Protein AF-A0A9X1PTY1-F1 (afdb_monomer)

Organism: NCBI:txid2906456

Solvent-accessible surface area (backbone atoms only — not comparable to full-atom values): 9290 Å² total; per-residue (Å²): 132,78,53,73,68,55,50,55,49,50,67,62,18,48,58,32,17,52,53,30,23,54,49,29,42,53,47,44,54,49,52,47,65,73,55,56,90,54,57,40,40,91,89,76,66,46,79,48,54,65,85,55,39,62,52,50,40,20,52,52,24,25,52,50,16,37,50,51,25,49,44,35,70,73,45,50,56,68,74,46,64,92,53,55,72,71,59,44,48,54,56,51,36,54,53,50,47,53,55,49,52,53,51,50,54,52,50,50,42,52,49,42,34,69,73,65,74,45,89,48,67,73,73,38,43,51,63,54,51,54,46,72,73,34,72,66,42,54,56,52,50,55,52,51,48,49,53,44,47,54,49,45,50,51,54,54,51,34,62,74,73,33,68,69,57,58,68,69,75,111

Foldseek 3Di:
DDDPVRVVLVLQLQVLLVLQLVLLLVVLVVVCVVCPPDQADPQLRHGDDSVVSNPVRSVVSSVLSSVLSCCVVVPLCVVCVPPDLVVSLVVSLVVSLVVVVVVVLVVQLVVQCVPVVDPDPVSSCVSVVSCVPDPVVVVVSVSSSVSSSVSSVVSVVCVVVDVVVVVVVD

Mean predicted aligned error: 6.89 Å

Sequence (170 aa):
MLSPKTRRNVARVIPFGVLWFIFSLIYAMLEKGIIGNLDHYPSTGVDYNFARNIFLLPSSGLMMGLLTGILEIGYFSKWFIKRSFTKKIIFKSLIYLVIVILFLVIITVINTAYTYNVYSLKNLVSPAWAFFTDYALIGIMVYIASIIVITQFYAEFSQSIGVGTLSNFF

Secondary structure (DSSP, 8-state):
---HHHHHHHHHHHHHHHHHHHHHHHHHHHHHHHHTT-SB-TTT--B--HHHHHHHHHHHHHHHHHHHHHHIIIIIHHHTTTS-HHHHHHHHHHHHHHHHHHHHHHHHHHHHHHHH----HHHHHHHHHHHHTSHHHHHHHHHHHHHHHHHHHHHHHHHHH-HHHHTTT-

Radius of gyration: 18.19 Å; Cα contacts (8 Å, |Δi|>4): 123; chains: 1; bounding box: 45×35×51 Å

pLDDT: mean 83.48, std 10.99, range [51.91, 96.62]

Structure (mmCIF, N/CA/C/O backbone):
data_AF-A0A9X1PTY1-F1
#
_entry.id   AF-A0A9X1PTY1-F1
#
loop_
_atom_site.group_PDB
_atom_site.id
_atom_site.type_symbol
_atom_site.label_atom_id
_atom_site.label_alt_id
_atom_site.label_comp_id
_atom_site.label_asym_id
_atom_site.label_entity_id
_atom_site.label_seq_id
_atom_site.pdbx_PDB_ins_code
_atom_site.Cartn_x
_atom_site.Cartn_y
_atom_site.Cartn_z
_atom_site.occupancy
_atom_site.B_iso_or_equiv
_atom_site.auth_seq_id
_atom_site.auth_comp_id
_atom_site.auth_asym_id
_atom_site.auth_atom_id
_atom_site.pdbx_PDB_model_num
ATOM 1 N N . MET A 1 1 ? -23.326 18.663 5.686 1.00 73.44 1 MET A N 1
ATOM 2 C CA . MET A 1 1 ? -22.679 18.109 6.900 1.00 73.44 1 MET A CA 1
ATOM 3 C C . MET A 1 1 ? -22.660 16.590 6.791 1.00 73.44 1 MET A C 1
ATOM 5 O O . MET A 1 1 ? -23.704 16.013 6.520 1.00 73.44 1 MET A O 1
ATOM 9 N N . LEU A 1 2 ? -21.500 15.938 6.925 1.00 74.88 2 LEU A N 1
ATOM 10 C CA . LEU A 1 2 ? -21.431 14.469 6.919 1.00 74.88 2 LEU A CA 1
ATOM 11 C C . LEU A 1 2 ? -22.079 13.905 8.189 1.00 74.88 2 LEU A C 1
ATOM 13 O O . LEU A 1 2 ? -21.907 14.473 9.267 1.00 74.88 2 LEU A O 1
ATOM 17 N N . SER A 1 3 ? -22.778 12.770 8.077 1.00 87.56 3 SER A N 1
ATOM 18 C CA . SER A 1 3 ? -23.331 12.100 9.259 1.00 87.56 3 SER A CA 1
ATOM 19 C C . SER A 1 3 ? -22.203 11.721 10.241 1.00 87.56 3 SER A C 1
ATOM 21 O O . SER A 1 3 ? -21.108 11.353 9.793 1.00 87.56 3 SER A O 1
ATOM 23 N N . PRO A 1 4 ? -22.436 11.742 11.567 1.00 85.94 4 PRO A N 1
ATOM 24 C CA . PRO A 1 4 ? -21.417 11.377 12.558 1.00 85.94 4 PRO A CA 1
ATOM 25 C C . PRO A 1 4 ? -20.818 9.981 12.329 1.00 85.94 4 PRO A C 1
ATOM 27 O O . PRO A 1 4 ? -19.617 9.766 12.502 1.00 85.94 4 PRO A O 1
ATOM 30 N N . LYS A 1 5 ? -21.643 9.035 11.859 1.00 85.06 5 LYS A N 1
ATOM 31 C CA . LYS A 1 5 ? -21.224 7.672 11.508 1.00 85.06 5 LYS A CA 1
ATOM 32 C C . LYS A 1 5 ? -20.295 7.661 10.293 1.00 85.06 5 LYS A C 1
ATOM 34 O O . LYS A 1 5 ? -19.261 6.997 10.323 1.00 85.06 5 LYS A O 1
ATOM 39 N N . THR A 1 6 ? -20.631 8.421 9.250 1.00 86.00 6 THR A N 1
ATOM 40 C CA . THR A 1 6 ? -19.792 8.551 8.051 1.00 86.00 6 THR A CA 1
ATOM 41 C C . THR A 1 6 ? -18.457 9.203 8.394 1.00 86.00 6 THR A C 1
ATOM 43 O O . THR A 1 6 ? -17.416 8.671 8.022 1.00 86.00 6 THR A O 1
ATOM 46 N N . ARG A 1 7 ? -18.464 10.291 9.174 1.00 86.44 7 ARG A N 1
ATOM 47 C CA . ARG A 1 7 ? -17.241 10.978 9.620 1.00 86.44 7 ARG A CA 1
ATOM 48 C C . ARG A 1 7 ? -16.307 10.038 10.387 1.00 86.44 7 ARG A C 1
ATOM 50 O O . ARG A 1 7 ? -15.116 9.993 10.095 1.00 86.44 7 ARG A O 1
ATOM 57 N N . ARG A 1 8 ? -16.848 9.243 11.320 1.00 85.19 8 ARG A N 1
ATOM 58 C CA . ARG A 1 8 ? -16.074 8.243 12.075 1.00 85.19 8 ARG A CA 1
ATOM 59 C C . ARG A 1 8 ? -15.481 7.161 11.172 1.00 85.19 8 ARG A C 1
ATOM 61 O O . ARG A 1 8 ? -14.344 6.757 11.386 1.00 85.19 8 ARG A O 1
ATOM 68 N N . ASN A 1 9 ? -16.237 6.675 10.190 1.00 88.19 9 ASN A N 1
ATOM 69 C CA . ASN A 1 9 ? -15.736 5.661 9.265 1.00 88.19 9 ASN A CA 1
ATOM 70 C C . ASN A 1 9 ? -14.605 6.218 8.398 1.00 88.19 9 ASN A C 1
ATOM 72 O O . ASN A 1 9 ? -13.559 5.590 8.315 1.00 88.19 9 ASN A O 1
ATOM 76 N N . VAL A 1 10 ? -14.772 7.418 7.837 1.00 88.19 10 VAL A N 1
ATOM 77 C CA . VAL A 1 10 ? -13.726 8.086 7.047 1.00 88.19 10 VAL A CA 1
ATOM 78 C C . VAL A 1 10 ? -12.448 8.266 7.870 1.00 88.19 10 VAL A C 1
ATOM 80 O O . VAL A 1 10 ? -11.380 7.866 7.417 1.00 88.19 10 VAL A O 1
ATOM 83 N N . ALA A 1 11 ? -12.556 8.752 9.111 1.00 87.50 11 ALA A N 1
ATOM 84 C CA . ALA A 1 11 ? -11.405 8.918 10.003 1.00 87.50 11 ALA A CA 1
ATOM 85 C C . ALA A 1 11 ? -10.655 7.605 10.293 1.00 87.50 11 ALA A C 1
ATOM 87 O O . ALA A 1 11 ? -9.459 7.626 10.555 1.00 87.50 11 ALA A O 1
ATOM 88 N N . ARG A 1 12 ? -11.336 6.455 10.224 1.00 87.81 12 ARG A N 1
ATOM 89 C CA . ARG A 1 12 ? -10.718 5.132 10.391 1.00 87.81 12 ARG A CA 1
ATOM 90 C C . ARG A 1 12 ? -10.135 4.566 9.091 1.00 87.81 12 ARG A C 1
ATOM 92 O O . ARG A 1 12 ? -9.230 3.746 9.175 1.00 87.81 12 ARG A O 1
ATOM 99 N N . VAL A 1 13 ? -10.645 4.965 7.918 1.00 92.31 13 VAL A N 1
ATOM 100 C CA . VAL A 1 13 ? -10.101 4.552 6.606 1.00 92.31 13 VAL A CA 1
ATOM 101 C C . VAL A 1 13 ? -8.800 5.295 6.312 1.00 92.31 13 VAL A C 1
ATOM 103 O O . VAL A 1 13 ? -7.845 4.683 5.847 1.00 92.31 13 VAL A O 1
ATOM 106 N N . ILE A 1 14 ? -8.759 6.605 6.581 1.00 91.56 14 ILE A N 1
ATOM 107 C CA . ILE A 1 14 ? -7.644 7.487 6.196 1.00 91.56 14 ILE A CA 1
ATOM 108 C C . ILE A 1 14 ? -6.263 6.933 6.599 1.00 91.56 14 ILE A C 1
ATOM 110 O O . ILE A 1 14 ? -5.390 6.908 5.732 1.00 91.56 14 ILE A O 1
ATOM 114 N N . PRO A 1 15 ? -6.043 6.427 7.830 1.00 92.00 15 PRO A N 1
ATOM 115 C CA . PRO A 1 15 ? -4.742 5.890 8.224 1.00 92.00 15 PRO A CA 1
ATOM 116 C C . PRO A 1 15 ? -4.240 4.746 7.339 1.00 92.00 15 PRO A C 1
ATOM 118 O O . PRO A 1 15 ? -3.040 4.649 7.113 1.00 92.00 15 PRO A O 1
ATOM 121 N N . PHE A 1 16 ? -5.132 3.914 6.788 1.00 94.00 16 PHE A N 1
ATOM 122 C CA . PHE A 1 16 ? -4.732 2.866 5.847 1.00 94.00 16 PHE A CA 1
ATOM 123 C C . PHE A 1 16 ? -4.152 3.478 4.575 1.00 94.00 16 PHE A C 1
ATOM 125 O O . PHE A 1 16 ? -3.068 3.098 4.149 1.00 94.00 16 PHE A O 1
ATOM 132 N N . GLY A 1 17 ? -4.849 4.458 3.996 1.00 94.88 17 GLY A N 1
ATOM 133 C CA . GLY A 1 17 ? -4.369 5.176 2.817 1.00 94.88 17 GLY A CA 1
ATOM 134 C C . GLY A 1 17 ? -3.027 5.865 3.065 1.00 94.88 17 GLY A C 1
ATOM 135 O O . GLY A 1 17 ? -2.106 5.719 2.268 1.00 94.88 17 GLY A O 1
ATOM 136 N N . VAL A 1 18 ? -2.896 6.565 4.195 1.00 95.06 18 VAL A N 1
ATOM 137 C CA . VAL A 1 18 ? -1.671 7.293 4.563 1.00 95.06 18 VAL A CA 1
ATOM 138 C C . VAL A 1 18 ? -0.492 6.345 4.779 1.00 95.06 18 VAL A C 1
ATOM 140 O O . VAL A 1 18 ? 0.573 6.576 4.212 1.00 95.06 18 VAL A O 1
ATOM 143 N N . LEU A 1 19 ? -0.667 5.264 5.548 1.00 94.94 19 LEU A N 1
ATOM 144 C CA . LEU A 1 19 ? 0.400 4.283 5.767 1.00 94.94 19 LEU A CA 1
ATOM 145 C C . LEU A 1 19 ? 0.843 3.669 4.441 1.00 94.94 19 LEU A C 1
ATOM 147 O O . LEU A 1 19 ? 2.032 3.652 4.136 1.00 94.94 19 LEU A O 1
ATOM 151 N N . TRP A 1 20 ? -0.106 3.232 3.615 1.00 96.62 20 TRP A N 1
ATOM 152 C CA . TRP A 1 20 ? 0.217 2.649 2.320 1.00 96.62 20 TRP A CA 1
ATOM 153 C C . TRP A 1 20 ? 0.918 3.631 1.386 1.00 96.62 20 TRP A C 1
ATOM 155 O O . TRP A 1 20 ? 1.853 3.222 0.704 1.00 96.62 20 TRP A O 1
ATOM 165 N N . PHE A 1 21 ? 0.525 4.906 1.372 1.00 96.62 21 PHE A N 1
ATOM 166 C CA . PHE A 1 21 ? 1.204 5.959 0.612 1.00 96.62 21 PHE A CA 1
ATOM 167 C C . PHE A 1 21 ? 2.659 6.143 1.066 1.00 96.62 21 PHE A C 1
ATOM 169 O O . PHE A 1 21 ? 3.567 6.154 0.240 1.00 96.62 21 PHE A O 1
ATOM 176 N N . ILE A 1 22 ? 2.895 6.236 2.380 1.00 96.50 22 ILE A N 1
ATOM 177 C CA . ILE A 1 22 ? 4.243 6.417 2.939 1.00 96.50 22 ILE A CA 1
ATOM 178 C C . ILE A 1 22 ? 5.127 5.222 2.590 1.00 96.50 22 ILE A C 1
ATOM 180 O O . ILE A 1 22 ? 6.236 5.398 2.092 1.00 96.50 22 ILE A O 1
ATOM 184 N N . PHE A 1 23 ? 4.639 4.001 2.812 1.00 96.06 23 PHE A N 1
ATOM 185 C CA . PHE A 1 23 ? 5.413 2.810 2.490 1.00 96.06 23 PHE A CA 1
ATOM 186 C C . PHE A 1 23 ? 5.653 2.697 0.979 1.00 96.06 23 PHE A C 1
ATOM 188 O O . PHE A 1 23 ? 6.790 2.562 0.551 1.00 96.06 23 PHE A O 1
ATOM 195 N N . SER A 1 24 ? 4.646 2.867 0.128 1.00 95.62 24 SER A N 1
ATOM 196 C CA . SER A 1 24 ? 4.875 2.826 -1.329 1.00 95.62 24 SER A CA 1
ATOM 197 C C . SER A 1 24 ? 5.857 3.899 -1.833 1.00 95.62 24 S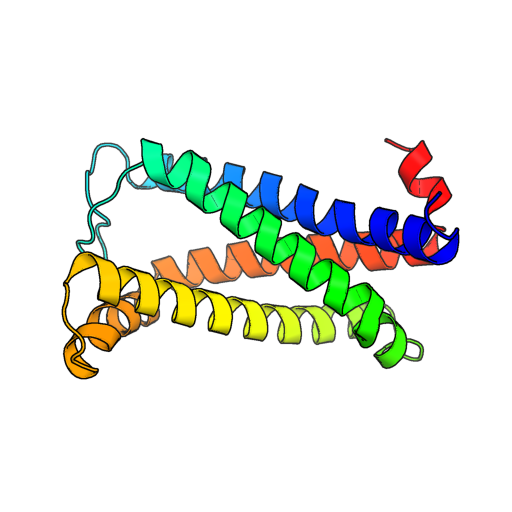ER A C 1
ATOM 199 O O . SER A 1 24 ? 6.608 3.631 -2.769 1.00 95.62 24 SER A O 1
ATOM 201 N N . LEU A 1 25 ? 5.939 5.062 -1.178 1.00 95.94 25 LEU A N 1
ATOM 202 C CA . LEU A 1 25 ? 6.992 6.049 -1.435 1.00 95.94 25 LEU A CA 1
ATOM 203 C C . LEU A 1 25 ? 8.382 5.538 -1.025 1.00 95.94 25 LEU A C 1
ATOM 205 O O . LEU A 1 25 ? 9.323 5.637 -1.811 1.00 95.94 25 LEU A O 1
ATOM 209 N N . ILE A 1 26 ? 8.506 4.942 0.167 1.00 96.06 26 ILE A N 1
ATOM 210 C CA . ILE A 1 26 ? 9.748 4.292 0.621 1.00 96.06 26 ILE A CA 1
ATOM 211 C C . ILE A 1 26 ? 10.174 3.210 -0.379 1.00 96.06 26 ILE A C 1
ATOM 213 O O . ILE A 1 26 ? 11.344 3.135 -0.745 1.00 96.06 26 ILE A O 1
ATOM 217 N N . TYR A 1 27 ? 9.230 2.403 -0.862 1.00 94.31 27 TYR A N 1
ATOM 218 C CA . TYR A 1 27 ? 9.494 1.377 -1.865 1.00 94.31 27 TYR A CA 1
ATOM 219 C C . TYR A 1 27 ? 10.020 1.965 -3.175 1.00 94.31 27 TYR A C 1
ATOM 221 O O . TYR A 1 27 ? 11.024 1.475 -3.675 1.00 94.31 27 TYR A O 1
ATOM 229 N N . ALA A 1 28 ? 9.411 3.033 -3.699 1.00 93.62 28 ALA A N 1
ATOM 230 C CA . ALA A 1 28 ? 9.882 3.677 -4.927 1.00 93.62 28 ALA A CA 1
ATOM 231 C C . ALA A 1 28 ? 11.341 4.164 -4.806 1.00 93.62 28 ALA A C 1
ATOM 233 O O . ALA A 1 28 ? 12.123 4.047 -5.750 1.00 93.62 28 ALA A O 1
ATOM 234 N N . MET A 1 29 ? 11.728 4.674 -3.630 1.00 94.25 29 MET A N 1
ATOM 235 C CA . MET A 1 29 ? 13.110 5.083 -3.357 1.00 94.25 29 MET A CA 1
ATOM 236 C C . MET A 1 29 ? 14.061 3.885 -3.253 1.00 94.25 29 MET A C 1
ATOM 238 O O . MET A 1 29 ? 15.147 3.919 -3.830 1.00 94.25 29 MET A O 1
ATOM 242 N N . LEU A 1 30 ? 13.654 2.821 -2.552 1.00 93.50 30 LEU A N 1
ATOM 243 C CA . LEU A 1 30 ? 14.439 1.587 -2.438 1.00 93.50 30 LEU A CA 1
ATOM 244 C C . LEU A 1 30 ? 14.641 0.923 -3.801 1.00 93.50 30 LEU A C 1
ATOM 246 O O . LEU A 1 30 ? 15.756 0.533 -4.134 1.00 93.50 30 LEU A O 1
ATOM 250 N N . GLU A 1 31 ? 13.582 0.842 -4.603 1.00 91.44 31 GLU A N 1
ATOM 251 C CA . GLU A 1 31 ? 13.605 0.292 -5.955 1.00 91.44 31 GLU A CA 1
ATOM 252 C C . GLU A 1 31 ? 14.618 1.043 -6.829 1.00 91.44 31 GLU A C 1
ATOM 254 O O . GLU A 1 31 ? 15.500 0.414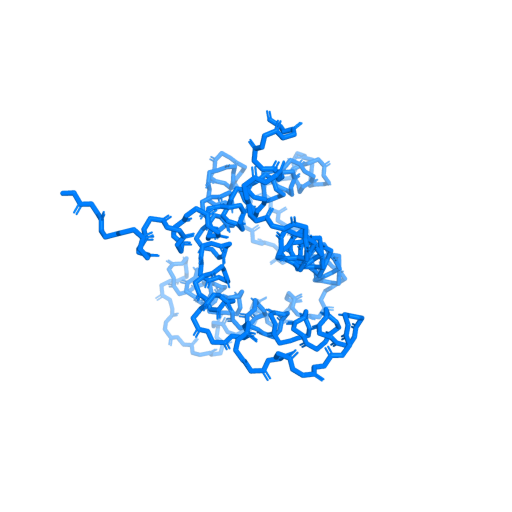 -7.414 1.00 91.44 31 GLU A O 1
ATOM 259 N N . LYS A 1 32 ? 14.577 2.385 -6.849 1.00 92.44 32 LYS A N 1
ATOM 260 C CA . LYS A 1 32 ? 15.569 3.182 -7.588 1.00 92.44 32 LYS A CA 1
ATOM 261 C C . LYS A 1 32 ? 16.988 2.969 -7.067 1.00 92.44 32 LYS A C 1
ATOM 263 O O . LYS A 1 32 ? 17.918 2.887 -7.867 1.00 92.44 32 LYS A O 1
ATOM 268 N N . GLY A 1 33 ? 17.156 2.882 -5.748 1.00 91.06 33 GLY A N 1
ATOM 269 C CA . GLY A 1 33 ? 18.453 2.645 -5.115 1.00 91.06 33 GLY A CA 1
ATOM 270 C C . GLY A 1 33 ? 19.071 1.299 -5.503 1.00 91.06 33 GLY A C 1
ATOM 271 O O . GLY A 1 33 ? 20.275 1.232 -5.727 1.00 91.06 33 GLY A O 1
ATOM 272 N N . ILE A 1 34 ? 18.251 0.252 -5.632 1.00 90.44 34 ILE A N 1
ATOM 273 C CA . ILE A 1 34 ? 18.695 -1.092 -6.032 1.00 90.44 34 ILE A CA 1
ATOM 274 C C . ILE A 1 34 ? 18.988 -1.161 -7.538 1.00 90.44 34 ILE A C 1
ATOM 276 O O . ILE A 1 34 ? 19.995 -1.739 -7.935 1.00 90.44 34 ILE A O 1
ATOM 280 N N . ILE A 1 35 ? 18.129 -0.571 -8.378 1.00 90.81 35 ILE A N 1
ATOM 281 C CA . ILE A 1 35 ? 18.298 -0.561 -9.844 1.00 90.81 35 ILE A CA 1
ATOM 282 C C . ILE A 1 35 ? 19.500 0.301 -10.266 1.00 90.81 35 ILE A C 1
ATOM 284 O O . ILE A 1 35 ? 20.161 0.023 -11.268 1.00 90.81 35 ILE A O 1
ATOM 288 N N . GLY A 1 36 ? 19.802 1.359 -9.510 1.00 90.62 36 GLY A N 1
ATOM 289 C CA . GLY A 1 36 ? 20.896 2.275 -9.809 1.00 90.62 36 GLY A CA 1
ATOM 290 C C . GLY A 1 36 ? 20.648 3.058 -11.101 1.00 90.62 36 GLY A C 1
ATOM 291 O O . GLY A 1 36 ? 19.606 3.699 -11.266 1.00 90.62 36 GLY A O 1
ATOM 292 N N . ASN A 1 37 ? 21.616 3.016 -12.018 1.00 89.25 37 ASN A N 1
ATOM 293 C CA . ASN A 1 37 ? 21.589 3.761 -13.285 1.00 89.25 37 ASN A CA 1
ATOM 294 C C . ASN A 1 37 ? 21.007 2.962 -14.461 1.00 89.25 37 ASN A C 1
ATOM 296 O O . ASN A 1 37 ? 21.124 3.402 -15.598 1.00 89.25 37 ASN A O 1
ATOM 300 N N . LEU A 1 38 ? 20.420 1.790 -14.211 1.00 89.06 38 LEU A N 1
ATOM 301 C CA . LEU A 1 38 ? 19.759 1.027 -15.264 1.00 89.06 38 LEU A CA 1
ATOM 302 C C . LEU A 1 38 ? 18.408 1.660 -15.624 1.00 89.06 38 LEU A C 1
ATOM 304 O O . LEU A 1 38 ? 17.646 2.078 -14.748 1.00 89.06 38 LEU A O 1
ATOM 308 N N . ASP A 1 39 ? 18.110 1.661 -16.921 1.00 89.06 39 ASP A N 1
ATOM 309 C CA . ASP A 1 39 ? 16.838 2.132 -17.485 1.00 89.06 39 ASP A CA 1
ATOM 310 C C . ASP A 1 39 ? 15.829 0.991 -17.685 1.00 89.06 39 ASP A C 1
ATOM 312 O O . ASP A 1 39 ? 14.781 1.174 -18.293 1.00 89.06 39 ASP A O 1
ATOM 316 N N . HIS A 1 40 ? 16.135 -0.202 -17.178 1.00 84.94 40 HIS A N 1
ATOM 317 C CA . HIS A 1 40 ? 15.282 -1.381 -17.254 1.00 84.94 40 HIS A CA 1
ATOM 318 C C . HIS A 1 40 ? 15.427 -2.239 -15.998 1.00 84.94 40 HIS A C 1
ATOM 320 O O . HIS A 1 40 ? 16.445 -2.206 -15.303 1.00 84.94 40 HIS A O 1
ATOM 326 N N . TYR A 1 41 ? 14.403 -3.037 -15.717 1.00 82.94 41 TYR A N 1
ATOM 327 C CA . TYR A 1 41 ? 14.448 -4.047 -14.668 1.00 82.94 41 TYR A CA 1
ATOM 328 C C . TYR A 1 41 ? 15.364 -5.211 -15.087 1.00 82.94 41 TYR A C 1
ATOM 330 O O . TYR A 1 41 ? 15.099 -5.829 -16.119 1.00 82.94 41 TYR A O 1
ATOM 338 N N . PRO A 1 42 ? 16.388 -5.583 -14.293 1.00 80.88 42 PRO A N 1
ATOM 339 C CA . PRO A 1 42 ? 17.314 -6.663 -14.653 1.00 80.88 42 PRO A CA 1
ATOM 340 C C . PRO A 1 42 ? 16.645 -8.027 -14.863 1.00 80.88 42 PRO A C 1
ATOM 342 O O . PRO A 1 42 ? 17.099 -8.812 -15.688 1.00 80.88 42 PRO A O 1
ATOM 345 N N . SER A 1 43 ? 15.574 -8.316 -14.118 1.00 75.44 43 SER A N 1
ATOM 346 C CA . SER A 1 43 ? 14.899 -9.618 -14.153 1.00 75.44 43 SER A CA 1
ATOM 347 C C . SER A 1 43 ? 13.864 -9.751 -15.269 1.00 75.44 43 SER A C 1
ATOM 349 O O . SER A 1 43 ? 13.671 -10.843 -15.797 1.00 75.44 43 SER A O 1
ATOM 351 N N . THR A 1 44 ? 13.191 -8.662 -15.648 1.00 71.38 44 THR A N 1
ATOM 352 C CA . THR A 1 44 ? 12.094 -8.700 -16.633 1.00 71.38 44 THR A CA 1
ATOM 353 C C . THR A 1 44 ? 12.433 -8.015 -17.953 1.00 71.38 44 THR A C 1
ATOM 355 O O . THR A 1 44 ? 11.710 -8.202 -18.929 1.00 71.38 44 THR A O 1
ATOM 358 N N . GLY A 1 45 ? 13.497 -7.208 -17.995 1.00 72.56 45 GLY A N 1
ATOM 359 C CA . GLY A 1 45 ? 13.865 -6.387 -19.150 1.00 72.56 45 GLY A CA 1
ATOM 360 C C . GLY A 1 45 ? 12.882 -5.250 -19.451 1.00 72.56 45 GLY A C 1
ATOM 361 O O . GLY A 1 45 ? 13.021 -4.593 -20.475 1.00 72.56 45 GLY A O 1
ATOM 362 N N . VAL A 1 46 ? 11.882 -5.020 -18.592 1.00 77.38 46 VAL A N 1
ATOM 363 C CA . VAL A 1 46 ? 10.879 -3.961 -18.776 1.00 77.38 46 VAL A CA 1
ATOM 364 C C . VAL A 1 46 ? 11.510 -2.599 -18.504 1.00 77.38 46 VAL A C 1
ATOM 366 O O . VAL A 1 46 ? 12.232 -2.444 -17.519 1.00 77.38 46 VAL A O 1
ATOM 369 N N . ASP A 1 47 ? 11.186 -1.609 -19.334 1.00 83.50 47 ASP A N 1
ATOM 370 C CA . ASP A 1 47 ? 11.666 -0.239 -19.166 1.00 83.50 47 ASP A CA 1
ATOM 371 C C . ASP A 1 47 ? 11.275 0.337 -17.800 1.00 83.50 47 ASP A C 1
ATOM 373 O O . ASP A 1 47 ? 10.112 0.319 -17.370 1.00 83.50 47 ASP A O 1
ATOM 377 N N . TYR A 1 48 ? 12.270 0.904 -17.134 1.00 86.56 48 TYR A N 1
ATOM 378 C CA . TYR A 1 48 ? 12.151 1.514 -15.829 1.00 86.56 48 TYR A CA 1
ATOM 379 C C . TYR A 1 48 ? 12.214 3.035 -15.947 1.00 86.56 48 TYR A C 1
ATOM 381 O O . TYR A 1 48 ? 13.211 3.613 -16.370 1.00 86.56 48 TYR A O 1
ATOM 389 N N . ASN A 1 49 ? 11.148 3.709 -15.512 1.00 89.56 49 ASN A N 1
ATOM 390 C CA . ASN A 1 49 ? 11.089 5.166 -15.484 1.00 89.56 49 ASN A CA 1
ATOM 391 C C . ASN A 1 49 ? 10.805 5.652 -14.062 1.00 89.56 49 ASN A C 1
ATOM 393 O O . ASN A 1 49 ? 9.664 5.621 -13.593 1.00 89.56 49 ASN A O 1
ATOM 397 N N . PHE A 1 50 ? 11.846 6.140 -13.389 1.00 91.25 50 PHE A N 1
ATOM 398 C CA . PHE A 1 50 ? 11.738 6.617 -12.011 1.00 91.25 50 PHE A CA 1
ATOM 399 C C . PHE A 1 50 ? 10.809 7.826 -11.866 1.00 91.25 50 PHE A C 1
ATOM 401 O O . PHE A 1 50 ? 9.999 7.867 -10.943 1.00 91.25 50 PHE A O 1
ATOM 408 N N . ALA A 1 51 ? 10.881 8.785 -12.796 1.00 91.06 51 ALA A N 1
ATOM 409 C CA . ALA A 1 51 ? 10.052 9.988 -12.760 1.00 91.06 51 ALA A CA 1
ATOM 410 C C . ALA A 1 51 ? 8.555 9.656 -12.844 1.00 91.06 51 ALA A C 1
ATOM 412 O O . ALA A 1 51 ? 7.740 10.339 -12.237 1.00 91.06 51 ALA A O 1
ATOM 413 N N . ARG A 1 52 ? 8.187 8.578 -13.545 1.00 89.19 52 ARG A N 1
ATOM 414 C CA . ARG A 1 52 ? 6.822 8.041 -13.538 1.00 89.19 52 ARG A CA 1
ATOM 415 C C . ARG A 1 52 ? 6.525 7.278 -12.245 1.00 89.19 52 ARG A C 1
ATOM 417 O O . ARG A 1 52 ? 5.493 7.510 -11.616 1.00 89.19 52 ARG A O 1
ATOM 424 N N . ASN A 1 53 ? 7.415 6.371 -11.847 1.00 90.06 53 ASN A N 1
ATOM 425 C CA . ASN A 1 53 ? 7.177 5.447 -10.737 1.00 90.06 53 ASN A CA 1
ATOM 426 C C . ASN A 1 53 ? 7.085 6.150 -9.375 1.00 90.06 53 ASN A C 1
ATOM 428 O O . ASN A 1 53 ? 6.291 5.723 -8.538 1.00 90.06 53 ASN A O 1
ATOM 432 N N . ILE A 1 54 ? 7.798 7.263 -9.172 1.00 94.44 54 ILE A N 1
ATOM 433 C CA . ILE A 1 54 ? 7.741 8.043 -7.926 1.00 94.44 54 ILE A CA 1
ATOM 434 C C . ILE A 1 54 ? 6.354 8.646 -7.655 1.00 94.44 54 ILE A C 1
ATOM 436 O O . ILE A 1 54 ? 6.018 8.903 -6.504 1.00 94.44 54 ILE A O 1
ATOM 440 N N . PHE A 1 55 ? 5.518 8.825 -8.684 1.00 93.00 55 PHE A N 1
ATOM 441 C CA . PHE A 1 55 ? 4.125 9.257 -8.526 1.00 93.00 55 PHE A CA 1
ATOM 442 C C . PHE A 1 55 ? 3.139 8.093 -8.647 1.00 93.00 55 PHE A C 1
ATOM 444 O O . PHE A 1 55 ? 2.166 8.014 -7.892 1.00 93.00 55 PHE A O 1
ATOM 451 N N . LEU A 1 56 ? 3.386 7.168 -9.579 1.00 90.75 56 LEU A N 1
ATOM 452 C CA . LEU A 1 56 ? 2.493 6.043 -9.848 1.00 90.75 56 LEU A CA 1
ATOM 453 C C . LEU A 1 56 ? 2.432 5.056 -8.672 1.00 90.75 56 LEU A C 1
ATOM 455 O O . LEU A 1 56 ? 1.345 4.612 -8.302 1.00 90.75 56 LEU A O 1
ATOM 459 N N . LEU A 1 57 ? 3.575 4.720 -8.062 1.00 91.94 57 LEU A N 1
ATOM 460 C CA . LEU A 1 57 ? 3.615 3.753 -6.963 1.00 91.94 57 LEU A CA 1
ATOM 461 C C . LEU A 1 57 ? 2.925 4.304 -5.705 1.00 91.94 57 LEU A C 1
ATOM 463 O O . LEU A 1 57 ? 2.048 3.607 -5.187 1.00 91.94 57 LEU A O 1
ATOM 467 N N . PRO A 1 58 ? 3.191 5.549 -5.252 1.00 95.12 58 PRO A N 1
ATOM 468 C CA . PRO A 1 58 ? 2.496 6.101 -4.092 1.00 95.12 58 PRO A CA 1
ATOM 469 C C . PRO A 1 58 ? 0.999 6.306 -4.293 1.00 95.12 58 PRO A C 1
ATOM 471 O O . PRO A 1 58 ? 0.211 6.024 -3.391 1.00 95.12 58 PRO A O 1
ATOM 474 N N . SER A 1 59 ? 0.579 6.748 -5.481 1.00 93.31 59 SER A N 1
ATOM 475 C CA . SER A 1 59 ? -0.848 6.889 -5.797 1.00 93.31 59 SER A CA 1
ATOM 476 C C . SER A 1 59 ? -1.569 5.537 -5.808 1.00 93.31 59 SER A C 1
ATOM 478 O O . SER A 1 59 ? -2.630 5.404 -5.197 1.00 93.31 59 SER A O 1
ATOM 480 N N . SER A 1 60 ? -0.962 4.509 -6.406 1.00 91.25 60 SER A N 1
ATOM 481 C CA . SER A 1 60 ? -1.496 3.139 -6.393 1.00 91.25 60 SER A CA 1
ATOM 482 C C . SER A 1 60 ? -1.553 2.568 -4.973 1.00 91.25 60 SER A C 1
ATOM 484 O O . SER A 1 60 ? -2.555 1.966 -4.581 1.00 91.25 60 SER A O 1
ATOM 486 N N . GLY A 1 61 ? -0.510 2.810 -4.173 1.00 94.25 61 GLY A N 1
ATOM 487 C CA . GLY A 1 61 ? -0.459 2.444 -2.760 1.00 94.25 61 GLY A CA 1
ATOM 488 C C . GLY A 1 61 ? -1.579 3.105 -1.961 1.00 94.25 61 GLY A C 1
ATOM 489 O O . GLY A 1 61 ? -2.322 2.414 -1.268 1.00 94.25 61 GLY A O 1
ATOM 490 N N . LEU A 1 62 ? -1.771 4.417 -2.115 1.00 95.62 62 LEU A N 1
ATOM 491 C CA . LEU A 1 62 ? -2.861 5.162 -1.482 1.00 95.62 62 LEU A CA 1
ATOM 492 C C . LEU A 1 62 ? -4.230 4.569 -1.838 1.00 95.62 62 LEU A C 1
ATOM 494 O O . LEU A 1 62 ? -5.040 4.325 -0.944 1.00 95.62 62 LEU A O 1
ATOM 498 N N . MET A 1 63 ? -4.482 4.304 -3.123 1.00 93.25 63 ME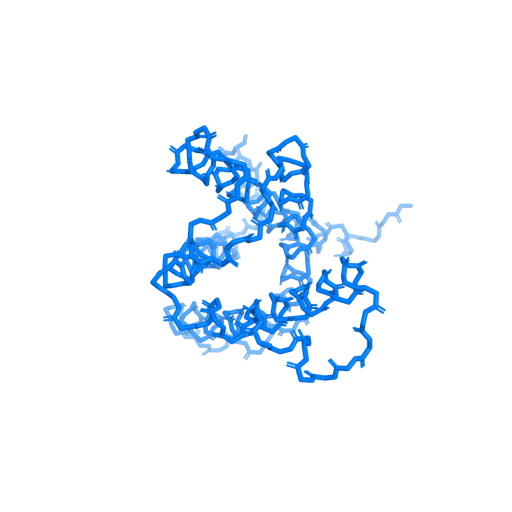T A N 1
ATOM 499 C CA . MET A 1 63 ? -5.735 3.694 -3.580 1.00 93.25 63 MET A CA 1
ATOM 500 C C . MET A 1 63 ? -5.969 2.328 -2.928 1.00 93.25 63 MET A C 1
ATOM 502 O O . MET A 1 63 ? -7.063 2.067 -2.420 1.00 93.25 63 MET A O 1
ATOM 506 N N . MET A 1 64 ? -4.939 1.481 -2.884 1.00 93.19 64 MET A N 1
ATOM 507 C CA . MET A 1 64 ? -5.030 0.161 -2.265 1.00 93.19 64 MET A CA 1
ATOM 508 C C . MET A 1 64 ? -5.220 0.248 -0.741 1.00 93.19 64 MET A C 1
ATOM 510 O O . MET A 1 64 ? -6.043 -0.468 -0.168 1.00 93.19 64 MET A O 1
ATOM 514 N N . GLY A 1 65 ? -4.542 1.181 -0.073 1.00 94.56 65 GLY A N 1
ATOM 515 C CA . GLY A 1 65 ? -4.733 1.466 1.348 1.00 94.56 65 GLY A CA 1
ATOM 516 C C . GLY A 1 65 ? -6.164 1.909 1.661 1.00 94.56 65 GLY A C 1
ATOM 517 O O . GLY A 1 65 ? -6.804 1.380 2.566 1.00 94.56 65 GLY A O 1
ATOM 518 N N . LEU A 1 66 ? -6.733 2.819 0.870 1.00 95.06 66 LEU A N 1
ATOM 519 C CA . LEU A 1 66 ? -8.127 3.234 1.050 1.00 95.06 66 LEU A CA 1
ATOM 520 C C . LEU A 1 66 ? -9.104 2.072 0.820 1.00 95.06 66 LEU A C 1
ATOM 522 O O . LEU A 1 66 ? -10.028 1.890 1.615 1.00 95.06 66 LEU A O 1
ATOM 526 N N . LEU A 1 67 ? -8.884 1.253 -0.214 1.00 93.38 67 LEU A N 1
ATOM 527 C CA . LEU A 1 67 ? -9.706 0.074 -0.496 1.00 93.38 67 LEU A CA 1
ATOM 528 C C . LEU A 1 67 ? -9.674 -0.923 0.667 1.00 93.38 67 LEU A C 1
ATOM 530 O O . LEU A 1 67 ? -10.725 -1.365 1.136 1.00 93.38 67 LEU A O 1
ATOM 534 N N . THR A 1 68 ? -8.484 -1.239 1.178 1.00 92.56 68 THR A N 1
ATOM 535 C CA . THR A 1 68 ? -8.334 -2.146 2.325 1.00 92.56 68 THR A CA 1
ATOM 536 C C . THR A 1 68 ? -8.970 -1.569 3.589 1.00 92.56 68 THR A C 1
ATOM 538 O O . THR A 1 68 ? -9.679 -2.291 4.287 1.00 92.56 68 THR A O 1
ATOM 541 N N . GLY A 1 69 ? -8.843 -0.262 3.841 1.00 92.25 69 GLY A N 1
ATOM 542 C CA . GLY A 1 69 ? -9.519 0.409 4.955 1.00 92.25 69 GLY A CA 1
ATOM 543 C C . GLY A 1 69 ? -11.051 0.364 4.857 1.00 92.25 69 GLY A C 1
ATOM 544 O O . GLY A 1 69 ? -11.734 0.131 5.859 1.00 92.25 69 GLY A O 1
ATOM 545 N N . ILE A 1 70 ? -11.613 0.533 3.654 1.00 93.25 70 ILE A N 1
ATOM 546 C CA . ILE A 1 70 ? -13.061 0.411 3.412 1.00 93.25 70 ILE A CA 1
ATOM 547 C C . ILE A 1 70 ? -13.534 -1.019 3.697 1.00 93.25 70 ILE A C 1
ATOM 549 O O . ILE A 1 70 ? -14.533 -1.204 4.401 1.00 93.25 70 ILE A O 1
ATOM 553 N N . LEU A 1 71 ? -12.815 -2.027 3.195 1.00 91.75 71 LEU A N 1
ATOM 554 C CA . LEU A 1 71 ? -13.133 -3.435 3.447 1.00 91.75 71 LEU A CA 1
ATOM 555 C C . LEU A 1 71 ? -13.038 -3.784 4.937 1.00 91.75 71 LEU A C 1
ATOM 557 O O . LEU A 1 71 ? -13.913 -4.477 5.468 1.00 91.75 71 LEU A O 1
ATOM 561 N N . GLU A 1 72 ? -12.031 -3.254 5.629 1.00 90.25 72 GLU A N 1
ATOM 562 C CA . GLU A 1 72 ? -11.819 -3.486 7.053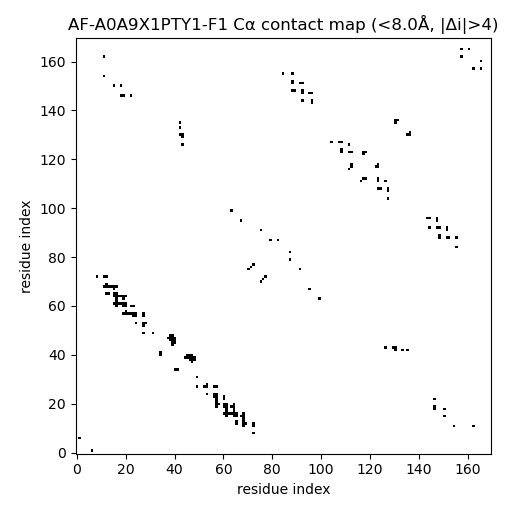 1.00 90.25 72 GLU A CA 1
ATOM 563 C C . GLU A 1 72 ? -13.013 -3.011 7.883 1.00 90.25 72 GLU A C 1
ATOM 565 O O . GLU A 1 72 ? -13.593 -3.752 8.684 1.00 90.25 72 GLU A O 1
ATOM 570 N N . ILE A 1 73 ? -13.427 -1.764 7.676 1.00 88.31 73 ILE A N 1
ATOM 571 C CA . ILE A 1 73 ? -14.495 -1.146 8.467 1.00 88.31 73 ILE A CA 1
ATOM 572 C C . ILE A 1 73 ? -15.870 -1.661 8.030 1.00 88.31 73 ILE A C 1
ATOM 574 O O . ILE A 1 73 ? -16.764 -1.818 8.865 1.00 88.31 73 ILE A O 1
ATOM 578 N N . GLY A 1 74 ? -16.054 -1.933 6.737 1.00 85.19 74 GLY A N 1
ATOM 579 C CA . GLY A 1 74 ? -17.318 -2.406 6.179 1.00 85.19 74 GLY A CA 1
ATOM 580 C C . GLY A 1 74 ? -17.649 -3.847 6.565 1.00 85.19 74 GLY A C 1
ATOM 581 O O . GLY A 1 74 ? -18.779 -4.116 7.002 1.00 85.19 74 GLY A O 1
ATOM 582 N N . TYR A 1 75 ? -16.662 -4.742 6.440 1.00 85.88 75 TYR A N 1
ATOM 583 C CA . TYR A 1 75 ? -16.856 -6.194 6.460 1.00 85.88 75 TYR A CA 1
ATOM 584 C C . TYR A 1 75 ? -16.017 -6.899 7.533 1.00 85.88 75 TYR A C 1
ATOM 586 O O . TYR A 1 75 ? -16.579 -7.519 8.442 1.00 85.88 75 TYR A O 1
ATOM 594 N N . PHE A 1 76 ? -14.685 -6.801 7.478 1.00 83.50 76 PHE A N 1
ATOM 595 C CA . PHE A 1 76 ? -13.812 -7.676 8.276 1.00 83.50 76 PHE A CA 1
ATOM 596 C C . PHE A 1 76 ? -13.856 -7.393 9.779 1.00 83.50 76 PHE A C 1
ATOM 598 O O . PHE A 1 76 ? -13.836 -8.326 10.585 1.00 83.50 76 PHE A O 1
ATOM 605 N N . SER A 1 77 ? -14.003 -6.131 10.181 1.00 78.12 77 SER A N 1
ATOM 606 C CA . SER A 1 77 ? -14.169 -5.770 11.593 1.00 78.12 77 SER A CA 1
ATOM 607 C C . SER A 1 77 ? -15.393 -6.439 12.226 1.00 78.12 77 SER A C 1
ATOM 609 O O . SER A 1 77 ? -15.315 -6.855 13.379 1.00 78.12 77 SER A O 1
ATOM 611 N N . LYS A 1 78 ? -16.486 -6.626 11.469 1.00 81.44 78 LYS A N 1
ATOM 612 C CA . LYS A 1 78 ? -17.702 -7.318 11.931 1.00 81.44 78 LYS A CA 1
ATOM 613 C C . LYS A 1 78 ? -17.543 -8.833 11.935 1.00 81.44 78 LYS A C 1
ATOM 615 O O . LYS A 1 78 ? -18.003 -9.502 12.857 1.00 81.44 78 LYS A O 1
ATOM 620 N N . TRP A 1 79 ? -16.877 -9.376 10.919 1.00 81.94 79 TRP A N 1
ATOM 621 C CA . TRP A 1 79 ? -16.716 -10.822 10.776 1.00 81.94 79 TRP A CA 1
ATOM 622 C C . TRP A 1 79 ? -15.825 -11.424 11.873 1.00 81.94 79 TRP A C 1
ATOM 624 O O . TRP A 1 79 ? -16.083 -12.521 12.366 1.00 81.94 79 TRP A O 1
ATOM 634 N N . PHE A 1 80 ? -14.821 -10.673 12.329 1.00 82.12 80 PHE A N 1
ATOM 635 C CA . PHE A 1 80 ? -13.834 -11.146 13.299 1.00 82.12 80 PHE A CA 1
ATOM 636 C C . PHE A 1 80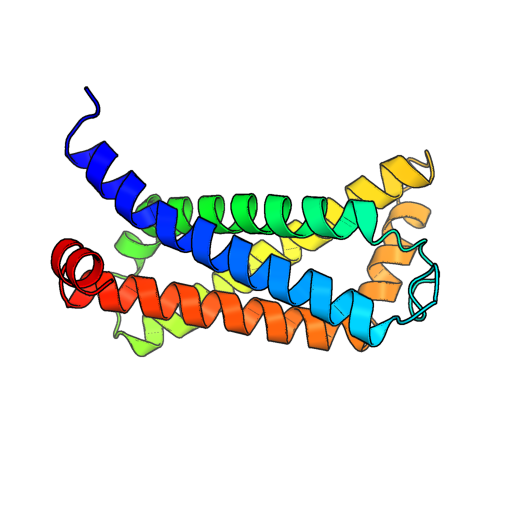 ? -14.092 -10.703 14.750 1.00 82.12 80 PHE A C 1
ATOM 638 O O . PHE A 1 80 ? -13.210 -10.876 15.588 1.00 82.12 80 PHE A O 1
ATOM 645 N N . ILE A 1 81 ? -15.278 -10.180 15.101 1.00 76.00 81 ILE A N 1
ATOM 646 C CA . ILE A 1 81 ? -15.568 -9.627 16.446 1.00 76.00 81 ILE A CA 1
ATOM 647 C C . ILE A 1 81 ? -15.189 -10.596 17.580 1.00 76.00 81 ILE A C 1
ATOM 649 O O . ILE A 1 81 ? -14.532 -10.185 18.532 1.00 76.00 81 ILE A O 1
ATOM 653 N N . LYS A 1 82 ? -15.542 -11.883 17.454 1.00 79.88 82 LYS A N 1
ATOM 654 C CA . LYS A 1 82 ? -15.404 -12.899 18.518 1.00 79.88 82 LYS A CA 1
ATOM 655 C C . LYS A 1 82 ? -14.045 -13.622 18.567 1.00 79.88 82 LYS A C 1
ATOM 657 O O . LYS A 1 82 ? -13.895 -14.582 19.318 1.00 79.88 82 LYS A O 1
ATOM 662 N N . ARG A 1 83 ? -13.069 -13.252 17.731 1.00 83.25 83 ARG A N 1
ATOM 663 C CA . ARG A 1 83 ? -11.754 -13.927 17.674 1.00 83.25 83 ARG A CA 1
ATOM 664 C C . ARG A 1 83 ? -10.718 -13.207 18.549 1.00 83.25 83 ARG A C 1
ATOM 666 O O . ARG A 1 83 ? -10.861 -12.020 18.816 1.00 83.25 83 ARG A O 1
ATOM 673 N N . SER A 1 84 ? -9.667 -13.909 18.979 1.00 84.50 84 SER A N 1
ATOM 674 C CA . SER A 1 84 ? -8.553 -13.292 19.717 1.00 84.50 84 SER A CA 1
ATOM 675 C C . SER A 1 84 ? -7.707 -12.393 18.810 1.00 84.50 84 SER A C 1
ATOM 677 O O . SER A 1 84 ? -7.592 -12.663 17.614 1.00 84.50 84 SER A O 1
ATOM 679 N N . PHE A 1 85 ? -7.093 -11.355 19.385 1.00 80.56 85 PHE A N 1
ATOM 680 C CA . PHE A 1 85 ? -6.313 -10.327 18.680 1.00 80.56 85 PHE A CA 1
ATOM 681 C C . PHE A 1 85 ? -5.324 -10.905 17.652 1.00 80.56 85 PHE A C 1
ATOM 683 O O . PHE A 1 85 ? -5.432 -10.622 16.461 1.00 80.56 85 PHE A O 1
ATOM 690 N N . THR A 1 86 ? -4.439 -11.814 18.073 1.00 83.06 86 THR A N 1
ATOM 691 C CA . THR A 1 86 ? -3.435 -12.437 17.192 1.00 83.06 86 THR A CA 1
ATOM 692 C C . THR A 1 86 ? -4.067 -13.209 16.036 1.00 83.06 86 THR A C 1
ATOM 694 O O . THR A 1 86 ? -3.628 -13.093 14.894 1.00 83.06 86 THR A O 1
ATOM 697 N N . LYS A 1 87 ? -5.143 -13.965 16.305 1.00 85.88 87 LYS A N 1
ATOM 698 C CA . LYS A 1 87 ? -5.851 -14.711 15.257 1.00 85.88 87 LYS A CA 1
ATOM 699 C C . LYS A 1 87 ? -6.474 -13.750 14.242 1.00 85.88 87 LYS A C 1
ATOM 701 O O . LYS A 1 87 ? -6.403 -14.028 13.052 1.00 85.88 87 LYS A O 1
ATOM 706 N N . LYS A 1 88 ? -7.036 -12.613 14.676 1.00 86.31 88 LYS A N 1
ATOM 707 C CA . LYS A 1 88 ? -7.575 -11.604 13.745 1.00 86.31 88 LYS A CA 1
ATOM 708 C C . LYS A 1 88 ? -6.495 -11.095 12.802 1.00 86.31 88 LYS A C 1
ATOM 710 O O . LYS A 1 88 ? -6.708 -11.133 11.596 1.00 86.31 88 LYS A O 1
ATOM 715 N N . ILE A 1 89 ? -5.349 -10.676 13.341 1.00 87.75 89 ILE A N 1
ATOM 716 C CA . ILE A 1 89 ? -4.264 -10.103 12.538 1.00 87.75 89 ILE A CA 1
ATOM 717 C C . ILE A 1 89 ? -3.767 -11.113 11.507 1.00 87.75 89 ILE A C 1
ATOM 719 O O . ILE A 1 89 ? -3.699 -10.769 10.331 1.00 87.75 89 ILE A O 1
ATOM 723 N N . ILE A 1 90 ? -3.485 -12.357 11.906 1.00 88.94 90 ILE A N 1
ATOM 724 C CA . ILE A 1 90 ? -2.961 -13.375 10.983 1.00 88.94 90 ILE A CA 1
ATOM 725 C C . ILE A 1 90 ? -3.970 -13.669 9.864 1.00 88.94 90 ILE A C 1
ATOM 727 O O . ILE A 1 90 ? -3.627 -13.566 8.688 1.00 88.94 90 ILE A O 1
ATOM 731 N N . PHE A 1 91 ? -5.226 -13.981 10.204 1.00 89.12 91 PHE A N 1
ATOM 732 C CA . PHE A 1 91 ? -6.231 -14.336 9.196 1.00 89.12 91 PHE A CA 1
ATOM 733 C C . PHE A 1 91 ? -6.555 -13.170 8.257 1.00 89.12 91 PHE A C 1
ATOM 735 O O . PHE A 1 91 ? -6.631 -13.369 7.046 1.00 89.12 91 PHE A O 1
ATOM 742 N N . LYS A 1 92 ? -6.709 -11.952 8.789 1.00 89.88 92 LYS A N 1
ATOM 743 C CA . LYS A 1 92 ? -6.941 -10.764 7.961 1.00 89.88 92 LYS A CA 1
ATOM 744 C C . LYS A 1 92 ? -5.754 -10.493 7.052 1.00 89.88 92 LYS A C 1
ATOM 746 O O . LYS A 1 92 ? -5.955 -10.268 5.865 1.00 89.88 92 LYS A O 1
ATOM 751 N N . SER A 1 93 ? -4.531 -10.567 7.578 1.00 90.50 93 SER A N 1
ATOM 752 C CA . SER A 1 93 ? -3.325 -10.302 6.789 1.00 90.50 93 SER A CA 1
ATOM 753 C C . SER A 1 93 ? -3.185 -11.272 5.620 1.00 90.50 93 SER A C 1
ATOM 755 O O . SER A 1 93 ? -2.864 -10.835 4.521 1.00 90.50 93 SER A O 1
ATOM 757 N N . LEU A 1 94 ? -3.507 -12.556 5.814 1.00 91.44 94 LEU A N 1
ATOM 758 C CA . LEU A 1 94 ? -3.523 -13.539 4.726 1.00 91.44 94 LEU A CA 1
ATOM 759 C C . LEU A 1 94 ? -4.567 -13.205 3.654 1.00 91.44 94 LEU A C 1
ATOM 761 O O . LEU A 1 94 ? -4.258 -13.250 2.466 1.00 91.44 94 LEU A O 1
ATOM 765 N N . ILE A 1 95 ? -5.785 -12.827 4.053 1.00 91.50 95 ILE A N 1
ATOM 766 C CA . ILE A 1 95 ? -6.837 -12.435 3.102 1.00 91.50 95 ILE A CA 1
ATOM 767 C C . ILE A 1 95 ? -6.414 -11.187 2.319 1.00 91.50 95 ILE A C 1
ATOM 769 O O . ILE A 1 95 ? -6.521 -11.163 1.094 1.00 91.50 95 ILE A O 1
ATOM 773 N N . TYR A 1 96 ? -5.895 -10.165 3.001 1.00 91.75 96 TYR A N 1
ATOM 774 C CA . TYR A 1 96 ? -5.407 -8.955 2.343 1.00 91.75 96 TYR A CA 1
ATOM 775 C C . TYR A 1 96 ? -4.232 -9.236 1.414 1.00 91.75 96 TYR A C 1
ATOM 777 O O . TYR A 1 96 ? -4.186 -8.660 0.333 1.00 91.75 96 TYR A O 1
ATOM 785 N N . LEU A 1 97 ? -3.329 -10.145 1.782 1.00 91.44 97 LEU A N 1
ATOM 786 C CA . LEU A 1 97 ? -2.223 -10.539 0.918 1.00 91.44 97 LEU A CA 1
ATOM 787 C C . LEU A 1 97 ? -2.747 -11.136 -0.394 1.00 91.44 97 LEU A C 1
ATOM 789 O O . LEU A 1 97 ? -2.304 -10.723 -1.459 1.00 91.44 97 LEU A O 1
ATOM 793 N N . VAL A 1 98 ? -3.754 -12.015 -0.338 1.00 91.25 98 VAL A N 1
ATOM 794 C CA . VAL A 1 98 ? -4.406 -12.560 -1.544 1.00 91.25 98 VAL A CA 1
ATOM 795 C C . VAL A 1 98 ? -5.042 -11.454 -2.390 1.00 91.25 98 VAL A C 1
ATOM 797 O O . VAL A 1 98 ? -4.850 -11.432 -3.603 1.00 91.25 98 VAL A O 1
ATOM 800 N N . ILE A 1 99 ? -5.755 -10.506 -1.771 1.00 90.56 99 ILE A N 1
ATOM 801 C CA . ILE A 1 99 ? -6.365 -9.373 -2.492 1.00 90.56 99 ILE A CA 1
ATOM 802 C C . ILE A 1 99 ? -5.289 -8.539 -3.202 1.00 90.56 99 ILE A C 1
ATOM 804 O O . ILE A 1 99 ? -5.476 -8.147 -4.351 1.00 90.56 99 ILE A O 1
ATOM 808 N N . VAL A 1 100 ? -4.157 -8.283 -2.544 1.00 88.44 100 VAL A N 1
ATOM 809 C CA . VAL A 1 100 ? -3.061 -7.497 -3.126 1.00 88.44 100 VAL A CA 1
ATOM 810 C C . VAL A 1 100 ? -2.370 -8.247 -4.257 1.00 88.44 100 VAL A C 1
ATOM 812 O O . VAL A 1 100 ? -2.098 -7.640 -5.285 1.00 88.44 100 VAL A O 1
ATOM 815 N N . ILE A 1 101 ? -2.138 -9.556 -4.122 1.00 87.31 101 ILE A N 1
ATOM 816 C CA . ILE A 1 101 ? -1.599 -10.371 -5.221 1.00 87.31 101 ILE A CA 1
ATOM 817 C C . ILE A 1 101 ? -2.510 -10.262 -6.445 1.00 87.31 101 ILE A C 1
ATOM 819 O O . ILE A 1 101 ? -2.032 -9.982 -7.540 1.00 87.31 101 ILE A O 1
ATOM 823 N N . LEU A 1 102 ? -3.824 -10.434 -6.263 1.00 87.19 102 LEU A N 1
ATOM 824 C CA . LEU A 1 102 ? -4.790 -10.313 -7.357 1.00 87.19 102 LEU A CA 1
ATOM 825 C C . LEU A 1 102 ? -4.757 -8.917 -7.989 1.00 87.19 102 LEU A C 1
ATOM 827 O O . LEU A 1 102 ? -4.769 -8.793 -9.211 1.00 87.19 102 LEU A O 1
ATOM 831 N N . PHE A 1 103 ? -4.666 -7.871 -7.169 1.00 86.31 103 PHE A N 1
ATOM 832 C CA . PHE A 1 103 ? -4.527 -6.496 -7.640 1.00 86.31 103 PHE A CA 1
ATOM 833 C C . PHE A 1 103 ? -3.253 -6.289 -8.473 1.00 86.31 103 PHE A C 1
ATOM 835 O O . PHE A 1 103 ? -3.326 -5.697 -9.550 1.00 86.31 103 PHE A O 1
ATOM 842 N N . LEU A 1 104 ? -2.110 -6.824 -8.031 1.00 83.19 104 LEU A N 1
ATOM 843 C CA . LEU A 1 104 ? -0.854 -6.766 -8.782 1.00 83.19 104 LEU A CA 1
ATOM 844 C C . LEU A 1 104 ? -0.962 -7.496 -10.121 1.00 83.19 104 LEU A C 1
ATOM 846 O O . LEU A 1 104 ? -0.586 -6.925 -11.137 1.00 83.19 104 LEU A O 1
ATOM 850 N N . VAL A 1 105 ? -1.537 -8.706 -10.148 1.00 81.25 105 VAL A N 1
ATOM 851 C CA . VAL A 1 105 ? -1.773 -9.452 -11.399 1.00 81.25 105 VAL A CA 1
ATOM 852 C C . VAL A 1 105 ? -2.585 -8.609 -12.381 1.00 81.25 105 VAL A C 1
ATOM 854 O O . VAL A 1 105 ? -2.207 -8.486 -13.544 1.00 81.25 105 VAL A O 1
ATOM 857 N N . ILE A 1 106 ? -3.679 -7.999 -11.915 1.00 82.75 106 ILE A N 1
ATOM 858 C CA . ILE A 1 106 ? -4.546 -7.161 -12.749 1.00 82.75 106 ILE A CA 1
ATOM 859 C C . ILE A 1 106 ? -3.768 -5.962 -13.304 1.00 82.75 106 ILE A C 1
ATOM 861 O O . ILE A 1 106 ? -3.825 -5.713 -14.506 1.00 82.75 106 ILE A O 1
ATOM 865 N N . ILE A 1 107 ? -3.013 -5.246 -12.464 1.00 80.00 107 ILE A N 1
ATOM 866 C CA . ILE A 1 107 ? -2.211 -4.097 -12.910 1.00 80.00 107 ILE A CA 1
ATOM 867 C C . ILE A 1 107 ? -1.152 -4.518 -13.924 1.00 80.00 107 ILE A C 1
ATOM 869 O O . ILE A 1 107 ? -1.000 -3.846 -14.942 1.00 80.00 107 ILE A O 1
ATOM 873 N N . THR A 1 108 ? -0.436 -5.617 -13.682 1.00 75.50 108 THR A N 1
ATOM 874 C CA . THR A 1 108 ? 0.591 -6.105 -14.606 1.00 75.50 108 THR A CA 1
ATOM 875 C C . THR A 1 108 ? -0.022 -6.436 -15.962 1.00 75.50 108 THR A C 1
ATOM 877 O O . THR A 1 108 ? 0.492 -5.977 -16.977 1.00 75.50 108 THR A O 1
ATOM 880 N N . VAL A 1 109 ? -1.159 -7.139 -15.992 1.00 76.25 109 VAL A N 1
ATOM 881 C CA . VAL A 1 109 ? -1.867 -7.463 -17.241 1.00 76.25 109 VAL A CA 1
ATOM 882 C C . VAL A 1 109 ? -2.325 -6.198 -17.971 1.00 76.25 109 VAL A C 1
ATOM 884 O O . VAL A 1 109 ? -2.125 -6.090 -19.180 1.00 76.25 109 VAL A O 1
ATOM 887 N N . ILE A 1 110 ? -2.900 -5.228 -17.252 1.00 78.50 110 ILE A N 1
ATOM 888 C CA . ILE A 1 110 ? -3.318 -3.942 -17.826 1.00 78.50 110 ILE A CA 1
ATOM 889 C C . ILE A 1 110 ? -2.112 -3.211 -18.428 1.00 78.50 110 ILE A C 1
ATOM 891 O O . ILE A 1 110 ? -2.174 -2.762 -19.571 1.00 78.50 110 ILE A O 1
ATOM 895 N N . ASN A 1 111 ? -1.002 -3.123 -17.693 1.00 74.75 111 ASN A N 1
ATOM 896 C CA . ASN A 1 111 ? 0.205 -2.442 -18.150 1.00 74.75 111 ASN A CA 1
ATOM 897 C C . ASN A 1 111 ? 0.782 -3.112 -19.407 1.00 74.75 111 ASN A C 1
ATOM 899 O O . ASN A 1 111 ? 1.055 -2.434 -20.392 1.00 74.75 111 ASN A O 1
ATOM 903 N N . THR A 1 112 ? 0.876 -4.445 -19.432 1.00 71.06 112 THR A N 1
ATOM 904 C CA . THR A 1 112 ? 1.334 -5.190 -20.615 1.00 71.06 112 THR A CA 1
ATOM 905 C C . THR A 1 112 ? 0.413 -4.974 -21.820 1.00 71.06 112 THR A C 1
ATOM 907 O O . THR A 1 112 ? 0.910 -4.789 -22.932 1.00 71.06 112 THR A O 1
ATOM 910 N N . ALA A 1 113 ? -0.909 -4.930 -21.619 1.00 73.62 113 ALA A N 1
ATOM 911 C CA . ALA A 1 113 ? -1.862 -4.643 -22.692 1.00 73.62 113 ALA A CA 1
ATOM 912 C C . ALA A 1 113 ? -1.655 -3.241 -23.290 1.00 73.62 113 ALA A C 1
ATOM 914 O O . ALA A 1 113 ? -1.635 -3.096 -24.512 1.00 73.62 113 ALA A O 1
ATOM 915 N N . TYR A 1 114 ? -1.445 -2.228 -22.442 1.00 73.44 114 TYR A N 1
ATOM 916 C CA . TYR A 1 114 ? -1.173 -0.857 -22.883 1.00 73.44 114 TYR A CA 1
ATOM 917 C C . TYR A 1 114 ? 0.191 -0.707 -23.567 1.00 73.44 114 TYR A C 1
ATOM 919 O O . TYR A 1 114 ? 0.284 -0.018 -24.579 1.00 73.44 114 TYR A O 1
ATOM 927 N N . THR A 1 115 ? 1.250 -1.330 -23.040 1.00 69.06 115 THR A N 1
ATOM 928 C CA . THR A 1 115 ? 2.614 -1.176 -23.572 1.00 69.06 115 THR A CA 1
ATOM 929 C C . THR A 1 115 ? 2.802 -1.879 -24.911 1.00 69.06 115 THR A C 1
ATOM 931 O O . THR A 1 115 ? 3.412 -1.311 -25.812 1.00 69.06 115 THR A O 1
ATOM 934 N N . TYR A 1 116 ? 2.281 -3.099 -25.068 1.00 66.94 116 TYR A N 1
ATOM 935 C CA . TYR A 1 116 ? 2.537 -3.892 -26.272 1.00 66.94 116 TYR A CA 1
ATOM 936 C C . TYR A 1 116 ? 1.436 -3.782 -27.332 1.00 66.94 116 TYR A C 1
ATOM 938 O O . TYR A 1 116 ? 1.629 -4.312 -28.420 1.00 66.94 116 TYR A O 1
ATOM 946 N N . ASN A 1 117 ? 0.301 -3.113 -27.062 1.00 63.91 117 ASN A N 1
ATOM 947 C CA . ASN A 1 117 ? -0.864 -3.049 -27.970 1.00 63.91 117 ASN A CA 1
ATOM 948 C C . ASN A 1 117 ? -1.318 -4.438 -28.475 1.00 63.91 117 ASN A C 1
ATOM 950 O O . ASN A 1 117 ? -1.884 -4.593 -29.558 1.00 63.91 117 ASN A O 1
ATOM 954 N N . VAL A 1 118 ? -1.041 -5.480 -27.690 1.00 60.94 118 VAL A N 1
ATOM 955 C CA . VAL A 1 118 ? -1.279 -6.877 -28.046 1.00 60.94 118 VAL A CA 1
ATOM 956 C C . VAL A 1 118 ? -2.346 -7.427 -27.112 1.00 60.94 118 VAL A C 1
ATOM 958 O O . VAL A 1 118 ? -2.141 -7.546 -25.908 1.00 60.94 118 VAL A O 1
ATOM 961 N N . TYR A 1 119 ? -3.480 -7.822 -27.688 1.00 64.25 119 TYR A N 1
ATOM 962 C CA . TYR A 1 119 ? -4.606 -8.434 -26.969 1.00 64.25 119 TYR A CA 1
ATOM 963 C C . TYR A 1 119 ? -4.503 -9.970 -26.871 1.00 64.25 119 TYR A C 1
ATOM 965 O O . TYR A 1 119 ? -5.446 -10.642 -26.459 1.00 64.25 119 TYR A O 1
ATOM 973 N N . SER A 1 120 ? -3.367 -10.553 -27.268 1.00 62.50 120 SER A N 1
ATOM 974 C CA . SER A 1 120 ? -3.143 -12.001 -27.205 1.00 62.50 120 SER A CA 1
ATOM 975 C C . SER A 1 120 ? -2.791 -12.447 -25.784 1.00 62.50 120 SER A C 1
ATOM 977 O O . SER A 1 120 ? -1.752 -12.062 -25.243 1.00 62.50 120 SER A O 1
ATOM 979 N N . LEU A 1 121 ? -3.618 -13.329 -25.207 1.00 58.03 121 LEU A N 1
ATOM 980 C CA . LEU A 1 121 ? -3.449 -13.898 -23.860 1.00 58.03 121 LEU A CA 1
ATOM 981 C C . LEU A 1 121 ? -2.049 -14.489 -23.618 1.00 58.03 121 LEU A C 1
ATOM 983 O O . LEU A 1 121 ? -1.511 -14.364 -22.522 1.00 58.03 121 LEU A O 1
ATOM 987 N N . LYS A 1 122 ? -1.425 -15.094 -24.637 1.00 59.12 122 LYS A N 1
ATOM 988 C CA . LYS A 1 122 ? -0.109 -15.740 -24.498 1.00 59.12 122 LYS A CA 1
ATOM 989 C C . LYS A 1 122 ? 1.029 -14.728 -24.291 1.00 59.12 122 LYS A C 1
ATOM 991 O O . LYS A 1 122 ? 1.951 -15.005 -23.531 1.00 59.12 122 LYS A O 1
ATOM 996 N N . ASN A 1 123 ? 0.926 -13.550 -24.910 1.00 60.75 123 ASN A N 1
ATOM 997 C CA . ASN A 1 123 ? 1.923 -12.478 -24.797 1.00 60.75 123 ASN A CA 1
ATOM 998 C C . ASN A 1 123 ? 1.666 -11.571 -23.581 1.00 60.75 123 ASN A C 1
ATOM 1000 O O . ASN A 1 123 ? 2.586 -10.926 -23.095 1.00 60.75 123 ASN A O 1
ATOM 1004 N N . LEU A 1 124 ? 0.431 -11.550 -23.065 1.00 61.72 124 LEU A N 1
ATOM 1005 C CA . LEU A 1 124 ? 0.066 -10.834 -21.838 1.00 61.72 124 LEU A CA 1
ATOM 1006 C C . LEU A 1 124 ? 0.560 -11.550 -20.573 1.00 61.72 124 LEU A C 1
ATOM 1008 O O . LEU A 1 124 ? 0.917 -10.907 -19.590 1.00 61.72 124 LEU A O 1
ATOM 1012 N N . VAL A 1 125 ? 0.573 -12.886 -20.592 1.00 64.25 125 VAL A N 1
ATOM 1013 C CA . VAL A 1 125 ? 0.876 -13.701 -19.406 1.00 64.25 125 VAL A CA 1
ATOM 1014 C C . VAL A 1 125 ? 2.373 -13.976 -19.249 1.00 64.25 125 VAL A C 1
ATOM 1016 O O . VAL A 1 125 ? 2.820 -14.168 -18.123 1.00 64.25 125 VAL A O 1
ATOM 1019 N N . SER A 1 126 ? 3.177 -13.965 -20.320 1.00 68.06 126 SER A N 1
ATOM 1020 C CA . SER A 1 126 ? 4.602 -14.322 -20.212 1.00 68.06 126 SER A CA 1
ATOM 1021 C C . SER A 1 126 ? 5.429 -13.379 -19.322 1.00 68.06 126 SER A C 1
ATOM 1023 O O . SER A 1 126 ? 6.208 -13.900 -18.522 1.00 68.06 126 SER A O 1
ATOM 1025 N N . PRO A 1 127 ? 5.262 -12.037 -19.360 1.00 64.12 127 PRO A N 1
ATOM 1026 C CA . PRO A 1 127 ? 6.013 -11.140 -18.479 1.00 64.12 127 PRO A CA 1
ATOM 1027 C C . PRO A 1 127 ? 5.541 -11.252 -17.027 1.00 64.12 127 PRO A C 1
ATOM 1029 O O . PRO A 1 127 ? 6.356 -11.232 -16.108 1.00 64.12 127 PRO A O 1
ATOM 1032 N N . ALA A 1 128 ? 4.231 -11.434 -16.817 1.00 65.50 128 ALA A N 1
ATOM 1033 C CA . ALA A 1 128 ? 3.673 -11.696 -15.496 1.00 65.50 128 ALA A CA 1
ATOM 1034 C C . ALA A 1 128 ? 4.236 -13.004 -14.922 1.00 65.50 128 ALA A C 1
ATOM 1036 O O . ALA A 1 128 ? 4.692 -13.026 -13.786 1.00 65.50 128 ALA A O 1
ATOM 1037 N N . TRP A 1 129 ? 4.272 -14.077 -15.716 1.00 67.56 129 TRP A N 1
ATOM 1038 C CA . TRP A 1 129 ? 4.807 -15.371 -15.297 1.00 67.56 129 TRP A CA 1
ATOM 1039 C C . TRP A 1 129 ? 6.297 -15.304 -14.953 1.00 67.56 129 TRP A C 1
ATOM 1041 O O . TRP A 1 129 ? 6.687 -15.786 -13.894 1.00 67.56 129 TRP A O 1
ATOM 1051 N N . ALA A 1 130 ? 7.105 -14.647 -15.792 1.00 66.31 130 ALA A N 1
ATOM 1052 C CA . ALA A 1 130 ? 8.527 -14.434 -15.525 1.00 66.31 130 ALA A CA 1
ATOM 1053 C C . ALA A 1 130 ? 8.747 -13.669 -14.209 1.00 66.31 130 ALA A C 1
ATOM 1055 O O . ALA A 1 130 ? 9.573 -14.069 -13.391 1.00 66.31 130 ALA A O 1
ATOM 1056 N N . PHE A 1 131 ? 7.946 -12.627 -13.965 1.00 65.50 131 PHE A N 1
ATOM 1057 C CA . PHE A 1 131 ? 7.955 -11.890 -12.704 1.00 65.50 131 PHE A CA 1
ATOM 1058 C C . PHE A 1 131 ? 7.550 -12.771 -11.513 1.00 65.50 131 PHE A C 1
ATOM 1060 O O . PHE A 1 131 ? 8.192 -12.706 -10.471 1.00 65.50 131 PHE A O 1
ATOM 1067 N N . PHE A 1 132 ? 6.547 -13.646 -11.659 1.00 66.75 132 PHE A N 1
ATOM 1068 C CA . PHE A 1 132 ? 6.123 -14.551 -10.584 1.00 66.75 132 PHE A CA 1
ATOM 1069 C C . PHE A 1 132 ? 7.157 -15.631 -10.226 1.00 66.75 132 PHE A C 1
ATOM 1071 O O . PHE A 1 132 ? 7.122 -16.171 -9.121 1.00 66.75 132 PHE A O 1
ATOM 1078 N N . THR A 1 133 ? 8.073 -15.949 -11.140 1.00 68.56 133 THR A N 1
ATOM 1079 C CA . THR A 1 133 ? 9.162 -16.909 -10.909 1.00 68.56 133 THR A CA 1
ATOM 1080 C C . THR A 1 133 ? 10.458 -16.270 -10.409 1.00 68.56 133 THR A C 1
ATOM 1082 O O . THR A 1 133 ? 11.394 -16.992 -10.072 1.00 68.56 133 THR A O 1
ATOM 1085 N N . ASP A 1 134 ? 10.527 -14.939 -10.352 1.00 74.44 134 ASP A N 1
ATOM 1086 C CA . ASP A 1 134 ? 11.742 -14.211 -9.997 1.00 74.44 134 ASP A CA 1
ATOM 1087 C C . ASP A 1 134 ? 11.860 -13.956 -8.485 1.00 74.44 134 ASP A C 1
ATOM 1089 O O . ASP A 1 134 ? 10.873 -13.746 -7.775 1.00 74.44 134 ASP A O 1
ATOM 1093 N N . TYR A 1 135 ? 13.094 -13.921 -7.976 1.00 77.50 135 TYR A N 1
ATOM 1094 C CA . TYR A 1 135 ? 13.354 -13.654 -6.559 1.00 77.50 135 TYR A CA 1
ATOM 1095 C C . TYR A 1 135 ? 12.913 -12.240 -6.133 1.00 77.50 135 TYR A C 1
ATOM 1097 O O . TYR A 1 135 ? 12.548 -12.031 -4.972 1.00 77.50 135 TYR A O 1
ATOM 1105 N N . ALA A 1 136 ? 12.865 -11.275 -7.062 1.00 77.50 136 ALA A N 1
ATOM 1106 C CA . ALA A 1 136 ? 12.341 -9.938 -6.795 1.00 77.50 136 ALA A CA 1
ATOM 1107 C C . ALA A 1 136 ? 10.879 -9.971 -6.327 1.00 77.50 136 ALA A C 1
ATOM 1109 O O . ALA A 1 136 ? 10.504 -9.172 -5.464 1.00 77.50 136 ALA A O 1
ATOM 1110 N N . LEU A 1 137 ? 10.068 -10.927 -6.805 1.00 78.94 137 LEU A N 1
ATOM 1111 C CA . LEU A 1 137 ? 8.697 -11.099 -6.325 1.00 78.94 137 LEU A CA 1
ATOM 1112 C C . LEU A 1 137 ? 8.676 -11.395 -4.828 1.00 78.94 137 LEU A C 1
ATOM 1114 O O . LEU A 1 137 ? 7.887 -10.797 -4.105 1.00 78.94 137 LEU A O 1
ATOM 1118 N N . ILE A 1 138 ? 9.539 -12.290 -4.341 1.00 82.88 138 ILE A N 1
ATOM 1119 C CA . ILE A 1 138 ? 9.574 -12.660 -2.920 1.00 82.88 138 ILE A CA 1
ATOM 1120 C C . ILE A 1 138 ? 9.868 -11.422 -2.068 1.00 82.88 138 ILE A C 1
ATOM 1122 O O . ILE A 1 138 ? 9.176 -11.183 -1.078 1.00 82.88 138 ILE A O 1
ATOM 1126 N N . GLY A 1 139 ? 10.830 -10.593 -2.485 1.00 87.62 139 GLY A N 1
ATOM 1127 C CA . GLY A 1 139 ? 11.141 -9.330 -1.812 1.00 87.62 139 GLY A CA 1
ATOM 1128 C C . GLY A 1 139 ? 9.940 -8.381 -1.758 1.00 87.62 139 GLY A C 1
ATOM 1129 O O . GLY A 1 139 ? 9.594 -7.876 -0.689 1.00 87.62 139 GLY A O 1
ATOM 1130 N N . ILE A 1 140 ? 9.249 -8.199 -2.886 1.00 88.06 140 ILE A N 1
ATOM 1131 C CA . ILE A 1 1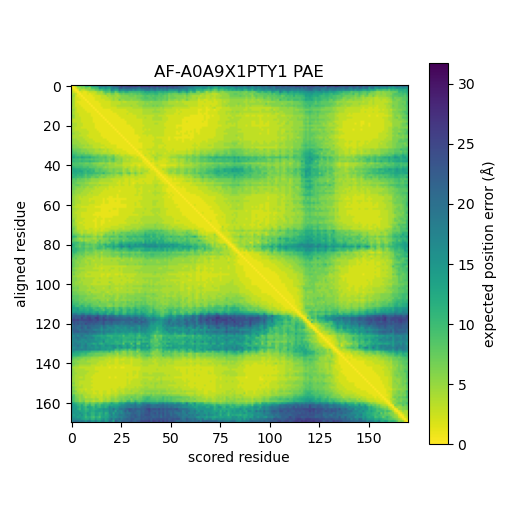40 ? 8.041 -7.363 -2.980 1.00 88.06 140 ILE A CA 1
ATOM 1132 C C . ILE A 1 140 ? 6.914 -7.921 -2.104 1.00 88.06 140 ILE A C 1
ATOM 1134 O O . ILE A 1 140 ? 6.237 -7.174 -1.400 1.00 88.06 140 ILE A O 1
ATOM 1138 N N . MET A 1 141 ? 6.737 -9.238 -2.088 1.00 89.44 141 MET A N 1
ATOM 1139 C CA . MET A 1 141 ? 5.709 -9.916 -1.304 1.00 89.44 141 MET A CA 1
ATOM 1140 C C . MET A 1 141 ? 5.949 -9.784 0.199 1.00 89.44 141 MET A C 1
ATOM 1142 O O . MET A 1 141 ? 5.015 -9.481 0.940 1.00 89.44 141 MET A O 1
ATOM 1146 N N . VAL A 1 142 ? 7.192 -9.955 0.657 1.00 92.00 142 VAL A N 1
ATOM 1147 C CA . VAL A 1 142 ? 7.572 -9.740 2.064 1.00 92.00 142 VAL A CA 1
ATOM 1148 C C . VAL A 1 142 ? 7.366 -8.278 2.459 1.00 92.00 142 VAL A C 1
ATOM 1150 O O . VAL A 1 142 ? 6.842 -7.988 3.539 1.00 92.00 142 VAL A O 1
ATOM 1153 N N . TYR A 1 143 ? 7.720 -7.355 1.566 1.00 93.69 143 TYR A N 1
ATOM 1154 C CA . TYR A 1 143 ? 7.526 -5.928 1.776 1.00 93.69 143 TYR A CA 1
ATOM 1155 C C . TYR A 1 143 ? 6.039 -5.577 1.943 1.00 93.69 143 TYR A C 1
ATOM 1157 O O . TYR A 1 143 ? 5.639 -4.986 2.947 1.00 93.69 143 TYR A O 1
ATOM 1165 N N . ILE A 1 144 ? 5.193 -6.035 1.019 1.00 93.31 144 ILE A N 1
ATOM 1166 C CA . ILE A 1 144 ? 3.739 -5.847 1.063 1.00 93.31 144 ILE A CA 1
ATOM 1167 C C . ILE A 1 144 ? 3.131 -6.497 2.310 1.00 93.31 144 ILE A C 1
ATOM 1169 O O . ILE A 1 144 ? 2.324 -5.870 2.999 1.00 93.31 144 ILE A O 1
ATOM 1173 N N . ALA A 1 145 ? 3.530 -7.728 2.637 1.00 93.94 145 ALA A N 1
ATOM 1174 C CA . ALA A 1 145 ? 3.067 -8.419 3.837 1.00 93.94 145 ALA A CA 1
ATOM 1175 C C . ALA A 1 145 ? 3.388 -7.618 5.110 1.00 93.94 145 ALA A C 1
ATOM 1177 O O . ALA A 1 145 ? 2.541 -7.516 5.998 1.00 93.94 145 ALA A O 1
ATOM 1178 N N . SER A 1 146 ? 4.560 -6.981 5.170 1.00 94.62 146 SER A N 1
ATOM 1179 C CA . SER A 1 146 ? 4.948 -6.115 6.289 1.00 94.62 146 SER A CA 1
ATOM 1180 C C . SER A 1 146 ? 4.025 -4.901 6.421 1.00 94.62 146 SER A C 1
ATOM 1182 O O . SER A 1 146 ? 3.531 -4.628 7.516 1.00 94.62 146 SER A O 1
ATOM 1184 N N . ILE A 1 147 ? 3.706 -4.221 5.311 1.00 94.88 147 ILE A N 1
ATOM 1185 C CA . ILE A 1 147 ? 2.758 -3.091 5.313 1.00 94.88 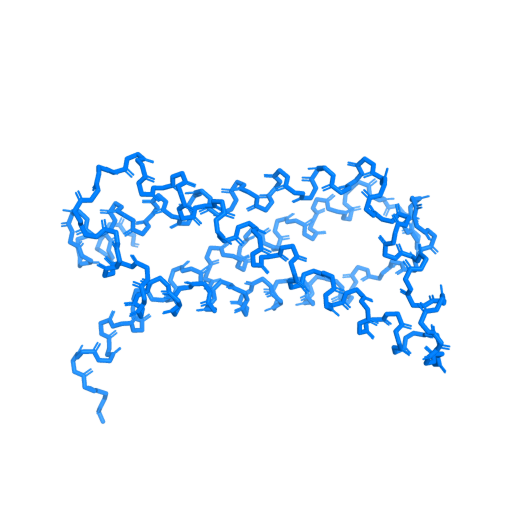147 ILE A CA 1
ATOM 1186 C C . ILE A 1 147 ? 1.388 -3.543 5.811 1.00 94.88 147 ILE A C 1
ATOM 1188 O O . ILE A 1 147 ? 0.780 -2.874 6.650 1.00 94.88 147 ILE A O 1
ATOM 1192 N N . ILE A 1 148 ? 0.896 -4.681 5.313 1.00 94.19 148 ILE A N 1
ATOM 1193 C CA . ILE A 1 148 ? -0.398 -5.238 5.714 1.00 94.19 148 ILE A CA 1
ATOM 1194 C C . ILE A 1 148 ? -0.412 -5.477 7.223 1.00 94.19 148 ILE A C 1
ATOM 1196 O O . ILE A 1 148 ? -1.314 -4.987 7.898 1.00 94.19 148 ILE A O 1
ATOM 1200 N N . VAL A 1 149 ? 0.592 -6.171 7.765 1.00 93.56 149 VAL A N 1
ATOM 1201 C 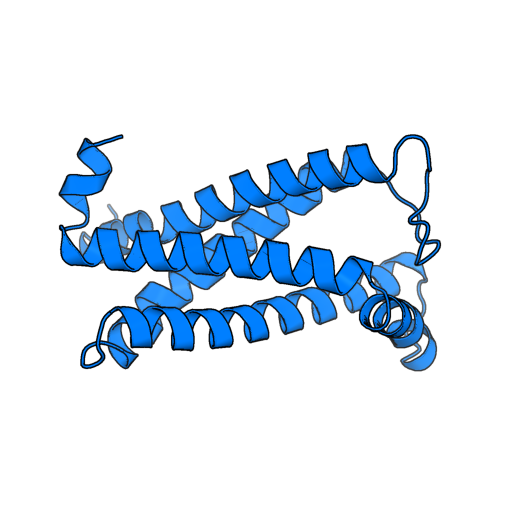CA . VAL A 1 149 ? 0.665 -6.479 9.200 1.00 93.56 149 VAL A CA 1
ATOM 1202 C C . VAL A 1 149 ? 0.714 -5.202 10.037 1.00 93.56 149 VAL A C 1
ATOM 1204 O O . VAL A 1 149 ? -0.050 -5.089 10.993 1.00 93.56 149 VAL A O 1
ATOM 1207 N N . ILE A 1 150 ? 1.539 -4.218 9.664 1.00 93.38 150 ILE A N 1
ATOM 1208 C CA . ILE A 1 150 ? 1.635 -2.929 10.371 1.00 93.38 150 ILE A CA 1
ATOM 1209 C C . ILE A 1 150 ? 0.289 -2.200 10.354 1.00 93.38 150 ILE A C 1
ATOM 1211 O O . ILE A 1 150 ? -0.180 -1.718 11.386 1.00 93.38 150 ILE A O 1
ATOM 1215 N N . THR A 1 151 ? -0.372 -2.164 9.199 1.00 92.19 151 THR A N 1
ATOM 1216 C CA . THR A 1 151 ? -1.663 -1.486 9.043 1.00 92.19 151 THR A CA 1
ATOM 1217 C C . THR A 1 151 ? -2.764 -2.191 9.846 1.00 92.19 151 THR A C 1
ATOM 1219 O O . THR A 1 151 ? -3.577 -1.539 10.501 1.00 92.19 151 THR A O 1
ATOM 1222 N N . GLN A 1 152 ? -2.771 -3.528 9.861 1.00 90.50 152 GLN A N 1
ATOM 1223 C CA . GLN A 1 152 ? -3.699 -4.325 10.669 1.00 90.50 152 GLN A CA 1
ATOM 1224 C C . GLN A 1 152 ? -3.453 -4.144 12.166 1.00 90.50 152 GLN A C 1
ATOM 1226 O O . GLN A 1 152 ? -4.401 -3.984 12.935 1.00 90.50 152 GLN A O 1
ATOM 1231 N N . PHE A 1 153 ? -2.186 -4.120 12.577 1.00 90.44 153 PHE A N 1
ATOM 1232 C CA . PHE A 1 153 ? -1.810 -3.876 13.961 1.00 90.44 153 PHE A CA 1
ATOM 1233 C C . PHE A 1 153 ? -2.291 -2.499 14.423 1.00 90.44 153 PHE A C 1
ATOM 1235 O O . PHE A 1 153 ? -2.971 -2.400 15.444 1.00 90.44 153 PHE A O 1
ATOM 1242 N N . TYR A 1 154 ? -2.036 -1.455 13.628 1.00 89.25 154 TYR A N 1
ATOM 1243 C CA . TYR A 1 154 ? -2.546 -0.109 13.885 1.00 89.25 154 TYR A CA 1
ATOM 1244 C C . TYR A 1 154 ? -4.076 -0.098 14.029 1.00 89.25 154 TYR A C 1
ATOM 1246 O O . TYR A 1 154 ? -4.618 0.483 14.972 1.00 89.25 154 TYR A O 1
ATOM 1254 N N . ALA A 1 155 ? -4.789 -0.773 13.126 1.00 86.56 155 ALA A N 1
ATOM 1255 C CA . ALA A 1 155 ? -6.247 -0.777 13.107 1.00 86.56 155 ALA A CA 1
ATOM 1256 C C . ALA A 1 155 ? -6.878 -1.481 14.317 1.00 86.56 155 ALA A C 1
ATOM 1258 O O . ALA A 1 155 ? -7.894 -1.011 14.840 1.00 86.56 155 ALA A O 1
ATOM 1259 N N . GLU A 1 156 ? -6.308 -2.603 14.756 1.00 87.12 156 GLU A N 1
ATOM 1260 C CA . GLU A 1 156 ? -6.778 -3.342 15.932 1.00 87.12 156 GLU A CA 1
ATOM 1261 C C . GLU A 1 156 ? -6.395 -2.626 17.236 1.00 87.12 156 GLU A C 1
ATOM 1263 O O . GLU A 1 156 ? -7.194 -2.561 18.174 1.00 87.12 156 GLU A O 1
ATOM 1268 N N . PHE A 1 157 ? -5.210 -2.015 17.288 1.00 84.88 157 PHE A N 1
ATOM 1269 C CA . PHE A 1 157 ? -4.764 -1.228 18.435 1.00 84.88 157 PHE A CA 1
ATOM 1270 C C . PHE A 1 157 ? -5.613 0.043 18.619 1.00 84.88 157 PHE A C 1
ATOM 1272 O O . PHE A 1 157 ? -6.142 0.286 19.705 1.00 84.88 157 PHE A O 1
ATOM 1279 N N . SER A 1 158 ? -5.868 0.788 17.535 1.00 82.12 158 SER A N 1
ATOM 1280 C CA . SER A 1 158 ? -6.770 1.953 17.524 1.00 82.12 158 SER A CA 1
ATOM 1281 C C . SER A 1 158 ? -8.196 1.599 17.968 1.00 82.12 158 SER A C 1
ATOM 1283 O O . SER A 1 158 ? -8.853 2.368 18.672 1.00 82.12 158 SER A O 1
ATOM 1285 N N . GLN A 1 159 ? -8.687 0.411 17.602 1.00 77.38 159 GLN A N 1
ATOM 1286 C CA . GLN A 1 159 ? -9.996 -0.070 18.050 1.00 77.38 159 GLN A CA 1
ATOM 1287 C C . GLN A 1 159 ? -10.023 -0.433 19.532 1.00 77.38 159 GLN A C 1
ATOM 1289 O O . GLN A 1 159 ? -11.030 -0.172 20.186 1.00 77.38 159 GLN A O 1
ATOM 1294 N N . SER A 1 160 ? -8.942 -1.018 20.046 1.00 80.12 160 SER A N 1
ATOM 1295 C CA . SER A 1 160 ? -8.865 -1.492 21.429 1.00 80.12 160 SER A CA 1
ATOM 1296 C C . SER A 1 160 ? -8.746 -0.341 22.436 1.00 80.12 160 SER A C 1
ATOM 1298 O O . SER A 1 160 ? -9.349 -0.408 23.500 1.00 80.12 160 SER A O 1
ATOM 1300 N N . ILE A 1 161 ? -8.016 0.727 22.091 1.00 77.56 161 ILE A N 1
ATOM 1301 C CA . ILE A 1 161 ? -7.795 1.900 22.965 1.00 77.56 161 ILE A CA 1
ATOM 1302 C C . ILE A 1 161 ? -8.863 2.991 22.769 1.00 77.56 161 ILE A C 1
ATOM 1304 O O . ILE A 1 161 ? -9.073 3.840 23.634 1.00 77.56 161 ILE A O 1
ATOM 1308 N N . GLY A 1 162 ? -9.575 2.956 21.643 1.00 69.44 162 GLY A N 1
ATOM 1309 C CA . GLY A 1 162 ? -10.527 3.984 21.250 1.00 69.44 162 GLY A CA 1
ATOM 1310 C C . GLY A 1 162 ? -9.932 4.929 20.208 1.00 69.44 162 GLY A C 1
ATOM 1311 O O . GLY A 1 162 ? -8.841 5.475 20.361 1.00 69.44 162 GLY A O 1
ATOM 1312 N N . VAL A 1 163 ? -10.698 5.148 19.138 1.00 63.31 163 VAL A N 1
ATOM 1313 C CA . VAL A 1 163 ? -10.248 5.854 17.924 1.00 63.31 163 VAL A CA 1
ATOM 1314 C C . VAL A 1 163 ? -9.780 7.291 18.209 1.00 63.31 163 VAL A C 1
ATOM 1316 O O . VAL A 1 163 ? -8.895 7.778 17.517 1.00 63.31 163 VAL A O 1
ATOM 1319 N N . GLY A 1 164 ? -10.346 7.958 19.224 1.00 60.47 164 GLY A N 1
ATOM 1320 C CA . GLY A 1 164 ? -10.019 9.348 19.572 1.00 60.47 164 GLY A CA 1
ATOM 1321 C C . GLY A 1 164 ? -8.759 9.527 20.424 1.00 60.47 164 GLY A C 1
ATOM 1322 O O . GLY A 1 164 ? -8.172 10.601 20.421 1.00 60.47 164 GLY A O 1
ATOM 1323 N N . THR A 1 165 ? -8.314 8.492 21.137 1.00 60.88 165 THR A N 1
ATOM 1324 C CA . THR A 1 165 ? -7.133 8.590 22.010 1.00 60.88 165 THR A CA 1
ATOM 1325 C C . THR A 1 165 ? -5.847 8.564 21.187 1.00 60.88 165 THR A C 1
ATOM 1327 O O . THR A 1 165 ? -4.902 9.287 21.475 1.00 60.88 165 THR A O 1
ATOM 1330 N N . LEU A 1 166 ? -5.832 7.770 20.114 1.00 60.09 166 LEU A N 1
ATOM 1331 C CA . LEU A 1 166 ? -4.669 7.613 19.240 1.00 60.09 166 LEU A CA 1
ATOM 1332 C C . LEU A 1 166 ? -4.487 8.816 18.300 1.00 60.09 166 LEU A C 1
ATOM 1334 O O . LEU A 1 166 ? -3.358 9.195 18.013 1.00 60.09 166 LEU A O 1
ATOM 1338 N N . SER A 1 167 ? -5.581 9.469 17.887 1.00 59.56 167 SER A N 1
ATOM 1339 C CA . SER A 1 167 ? -5.521 10.729 17.128 1.00 59.56 167 SER A CA 1
ATOM 1340 C C . SER A 1 167 ? -5.074 11.936 17.954 1.00 59.56 167 SER A C 1
ATOM 1342 O O . SER A 1 167 ? -4.816 12.973 17.369 1.00 59.56 167 SER A O 1
ATOM 1344 N N . ASN A 1 168 ? -5.056 11.827 19.287 1.00 59.31 168 ASN A N 1
ATOM 1345 C CA . ASN A 1 168 ? -4.544 12.869 20.184 1.00 59.31 168 ASN A CA 1
ATOM 1346 C C . ASN A 1 168 ? -3.077 12.631 20.583 1.00 59.31 168 ASN A C 1
ATOM 1348 O O . ASN A 1 168 ? -2.493 13.472 21.259 1.00 59.31 168 ASN A O 1
ATOM 1352 N N . PHE A 1 169 ? -2.507 11.468 20.244 1.00 55.78 169 PHE A N 1
ATOM 1353 C CA . PHE A 1 169 ? -1.126 11.108 20.583 1.00 55.78 169 PHE A CA 1
ATOM 1354 C C . PHE A 1 169 ? -0.117 11.529 19.499 1.00 55.78 169 PHE A C 1
ATOM 1356 O O . PHE A 1 169 ? 1.069 11.656 19.785 1.00 55.78 169 PHE A O 1
ATOM 1363 N N . PHE A 1 170 ? -0.592 11.741 18.271 1.00 51.91 170 PHE A N 1
ATOM 1364 C CA . PHE A 1 170 ? 0.148 12.307 17.140 1.00 51.91 170 PHE A CA 1
ATOM 1365 C C . PHE A 1 170 ? -0.457 13.661 16.776 1.00 51.91 170 PHE A C 1
ATOM 1367 O O . PHE A 1 170 ? 0.300 14.515 16.269 1.00 51.91 170 PHE A O 1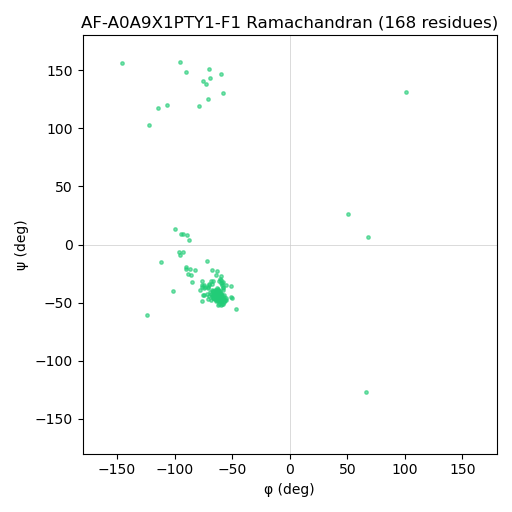
#